Protein AF-A0A1F3ZTP8-F1 (afdb_monomer_lite)

Secondary structure (DSSP, 8-state):
-HHHHHHHHHTT--HHHHHHHHT--HHHHHHHHHT-TTS-HHHHHHHHHHTT-TTHHHHTT-GGG-HHHHHHHHHHHHHHHHHSPPHHHHHHHHT------

pLDDT: mean 88.39, std 13.88, range [43.78, 98.5]

Structure (mmCIF, N/CA/C/O backbone):
data_AF-A0A1F3ZTP8-F1
#
_entry.id   AF-A0A1F3ZTP8-F1
#
loop_
_atom_site.group_PDB
_atom_site.id
_atom_site.type_symbol
_atom_site.label_atom_id
_atom_site.label_alt_id
_atom_site.label_comp_id
_atom_site.label_asym_id
_atom_site.label_entity_id
_atom_site.label_seq_id
_atom_site.pdbx_PDB_ins_code
_atom_site.Cartn_x
_atom_site.Cartn_y
_atom_site.Cartn_z
_atom_site.occupancy
_atom_site.B_iso_or_equiv
_atom_site.auth_seq_id
_atom_site.auth_comp_id
_atom_site.auth_asym_id
_atom_site.auth_atom_id
_atom_site.pdbx_PDB_model_num
ATOM 1 N N . GLY A 1 1 ? 1.046 6.338 3.455 1.00 90.88 1 GLY A N 1
ATOM 2 C CA . GLY A 1 1 ? -0.089 6.286 4.393 1.00 90.88 1 GLY A CA 1
ATOM 3 C C . GLY A 1 1 ? -1.063 7.425 4.183 1.00 90.88 1 GLY A C 1
ATOM 4 O O . GLY A 1 1 ? -2.243 7.170 3.997 1.00 90.88 1 GLY A O 1
ATOM 5 N N . GLU A 1 2 ? -0.584 8.669 4.171 1.00 96.69 2 GLU A N 1
ATOM 6 C CA . GLU A 1 2 ? -1.431 9.871 4.223 1.00 96.69 2 GLU A CA 1
ATOM 7 C C . GLU A 1 2 ? -2.539 9.931 3.157 1.00 96.69 2 GLU A C 1
ATOM 9 O O . GLU A 1 2 ? -3.698 10.171 3.484 1.00 96.69 2 GLU A O 1
ATOM 14 N N . ASN A 1 3 ? -2.232 9.592 1.900 1.00 96.44 3 ASN A N 1
ATOM 15 C CA . ASN A 1 3 ? -3.236 9.524 0.829 1.00 96.44 3 ASN A CA 1
ATOM 16 C C . ASN A 1 3 ? -4.386 8.551 1.134 1.00 96.44 3 ASN A C 1
ATOM 18 O O . ASN A 1 3 ? -5.523 8.794 0.736 1.00 96.44 3 ASN A O 1
ATOM 22 N N . ILE A 1 4 ? -4.108 7.469 1.864 1.00 96.12 4 ILE A N 1
ATOM 23 C CA . ILE A 1 4 ? -5.116 6.501 2.306 1.00 96.12 4 ILE A CA 1
ATOM 24 C C . ILE A 1 4 ? -6.014 7.140 3.373 1.00 96.12 4 ILE A C 1
ATOM 26 O O . ILE A 1 4 ? -7.237 7.045 3.279 1.00 96.12 4 ILE A O 1
ATOM 30 N N . ALA A 1 5 ? -5.425 7.866 4.328 1.00 97.19 5 ALA A N 1
ATOM 31 C CA . ALA A 1 5 ? -6.168 8.589 5.360 1.00 97.19 5 ALA A CA 1
ATOM 32 C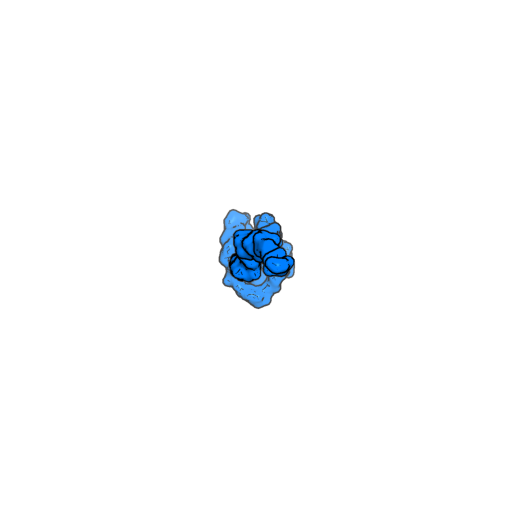 C . ALA A 1 5 ? -7.090 9.659 4.753 1.00 97.19 5 ALA A C 1
ATOM 34 O O . ALA A 1 5 ? -8.275 9.732 5.086 1.00 97.19 5 ALA A O 1
ATOM 35 N N . ILE A 1 6 ? -6.568 10.443 3.802 1.00 97.31 6 ILE A N 1
ATOM 36 C CA . ILE A 1 6 ? -7.335 11.438 3.040 1.00 97.31 6 ILE A CA 1
ATOM 37 C C . ILE A 1 6 ? -8.485 10.756 2.299 1.00 97.31 6 ILE A C 1
ATOM 39 O O . ILE A 1 6 ? -9.629 11.208 2.350 1.00 97.31 6 ILE A O 1
ATOM 43 N N . ALA A 1 7 ? -8.205 9.649 1.619 1.00 96.06 7 ALA A N 1
ATOM 44 C CA . ALA A 1 7 ? -9.200 8.921 0.855 1.00 96.06 7 ALA A CA 1
ATOM 45 C C . ALA A 1 7 ? -10.321 8.343 1.738 1.00 96.06 7 ALA A C 1
ATOM 47 O O . ALA A 1 7 ? -11.487 8.408 1.338 1.00 96.06 7 ALA A O 1
ATOM 48 N N . ARG A 1 8 ? -10.010 7.837 2.937 1.00 96.50 8 ARG A N 1
ATOM 49 C CA . ARG A 1 8 ? -11.024 7.429 3.920 1.00 96.50 8 ARG A CA 1
ATOM 50 C C . ARG A 1 8 ? -11.846 8.625 4.402 1.00 96.50 8 ARG A C 1
ATOM 52 O O . ARG A 1 8 ? -13.075 8.571 4.390 1.00 96.50 8 ARG A O 1
ATOM 59 N N . ALA A 1 9 ? -11.188 9.718 4.790 1.00 96.31 9 ALA A N 1
ATOM 60 C CA . ALA A 1 9 ? -11.859 10.917 5.291 1.00 96.31 9 ALA A CA 1
ATOM 61 C C . ALA A 1 9 ? -12.826 11.517 4.254 1.00 96.31 9 ALA A C 1
ATOM 63 O O . ALA A 1 9 ? -13.957 11.864 4.592 1.00 96.31 9 ALA A O 1
ATOM 64 N N . ARG A 1 10 ? -12.438 11.548 2.970 1.00 96.62 10 ARG A N 1
ATOM 65 C CA . ARG A 1 10 ? -13.302 11.997 1.862 1.00 96.62 10 ARG A CA 1
ATOM 66 C C . ARG A 1 10 ? -14.553 11.134 1.673 1.00 96.62 10 ARG A C 1
ATOM 68 O O . ARG A 1 10 ? -15.561 11.646 1.199 1.00 96.62 10 ARG A O 1
ATOM 75 N N . ARG A 1 11 ? -14.504 9.857 2.064 1.00 94.69 11 ARG A N 1
ATOM 76 C CA . ARG A 1 11 ? -15.653 8.933 2.054 1.00 94.69 11 ARG A CA 1
ATOM 77 C C . ARG A 1 11 ? -16.514 9.022 3.317 1.00 94.69 11 ARG A C 1
ATOM 79 O O . ARG A 1 11 ? -17.548 8.371 3.376 1.00 94.69 11 ARG A O 1
ATOM 86 N N . ARG A 1 12 ? -16.115 9.833 4.308 1.00 96.31 12 ARG A N 1
ATOM 87 C CA . ARG A 1 12 ? -16.765 9.949 5.629 1.00 96.31 12 ARG A CA 1
ATOM 88 C C . ARG A 1 12 ? -16.829 8.618 6.388 1.00 96.31 12 ARG A C 1
ATOM 90 O O . ARG A 1 12 ? -17.713 8.407 7.211 1.00 96.31 12 ARG A O 1
ATOM 97 N N . GLU A 1 13 ? -15.871 7.730 6.137 1.00 95.81 13 GLU A N 1
ATOM 98 C CA . GLU A 1 13 ? -15.806 6.419 6.782 1.00 95.81 13 GLU A CA 1
ATOM 99 C C . GLU A 1 13 ? -14.896 6.453 8.021 1.00 95.81 13 GLU A C 1
ATOM 101 O O . GLU A 1 13 ? -13.848 7.112 8.058 1.00 95.81 13 GLU A O 1
ATOM 106 N N . SER A 1 14 ? -15.299 5.734 9.069 1.00 97.69 14 SER A N 1
ATOM 107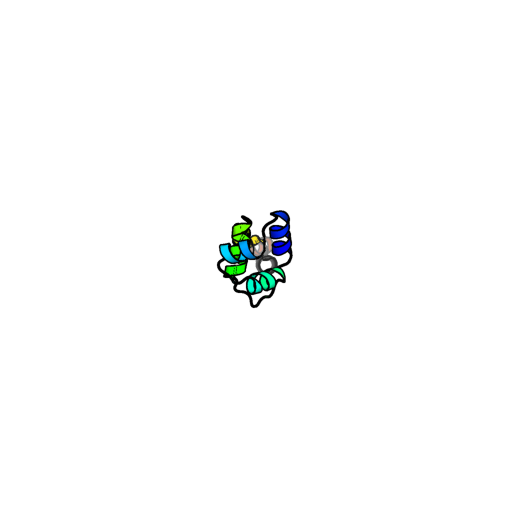 C CA . SER A 1 14 ? -14.524 5.652 10.307 1.00 97.69 14 SER A CA 1
ATOM 108 C C . SER A 1 14 ? -13.338 4.695 10.160 1.00 97.69 14 SER A C 1
ATOM 110 O O . SER A 1 14 ? -13.371 3.746 9.374 1.00 97.69 14 SER A O 1
ATOM 112 N N . GLN A 1 15 ? -12.292 4.906 10.965 1.00 98.00 15 GLN A N 1
ATOM 113 C CA . GLN A 1 15 ? -11.177 3.957 11.051 1.00 98.00 15 GLN A CA 1
ATOM 114 C C . GLN A 1 15 ? -11.654 2.566 11.483 1.00 98.00 15 GLN A C 1
ATOM 116 O O . GLN A 1 15 ? -11.161 1.565 10.981 1.00 98.00 15 GLN A O 1
ATOM 121 N N . ARG A 1 16 ? -12.655 2.490 12.367 1.00 98.25 16 ARG A N 1
ATOM 122 C CA . ARG A 1 16 ? -13.251 1.217 12.789 1.00 98.25 16 ARG A CA 1
ATOM 123 C C . ARG A 1 16 ? -13.839 0.447 11.603 1.00 98.25 16 ARG A C 1
ATOM 125 O O . ARG A 1 16 ? -13.489 -0.712 11.425 1.00 98.25 16 ARG A O 1
ATOM 132 N N . ALA A 1 17 ? -14.656 1.103 10.777 1.00 97.88 17 ALA A N 1
ATOM 133 C CA . ALA A 1 17 ? -15.292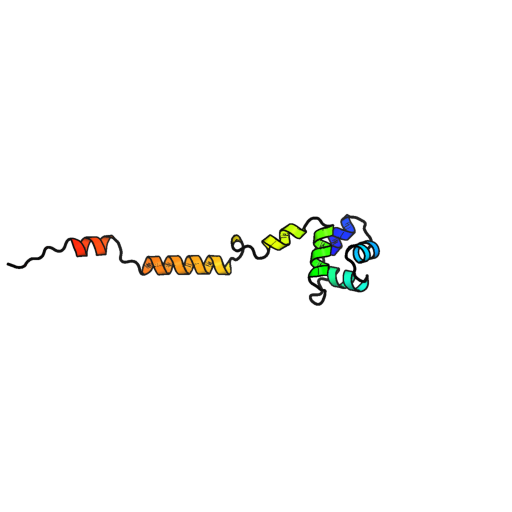 0.467 9.623 1.00 97.88 17 ALA A CA 1
ATOM 134 C C . ALA A 1 17 ? -14.268 -0.028 8.587 1.00 97.88 17 ALA A C 1
ATOM 136 O O . ALA A 1 17 ? -14.414 -1.106 8.017 1.00 97.88 17 ALA A O 1
ATOM 137 N N . TRP A 1 18 ? -13.206 0.744 8.346 1.00 98.00 18 TRP A N 1
ATOM 138 C CA . TRP A 1 18 ? -12.126 0.325 7.449 1.00 98.00 18 TRP A CA 1
ATOM 139 C C . TRP A 1 18 ? -11.296 -0.818 8.020 1.00 98.00 18 TRP A C 1
ATOM 141 O O . TRP A 1 18 ? -10.987 -1.760 7.298 1.00 98.00 18 TRP A O 1
ATOM 151 N N . ALA A 1 19 ? -10.954 -0.752 9.306 1.00 98.25 19 ALA A N 1
ATOM 152 C CA . ALA A 1 19 ? -10.180 -1.788 9.976 1.00 98.25 19 ALA A CA 1
ATOM 153 C C . ALA A 1 19 ? -10.913 -3.137 9.913 1.00 98.25 19 ALA A C 1
ATOM 155 O O . ALA A 1 19 ? -10.311 -4.141 9.546 1.00 98.25 19 ALA A O 1
ATOM 156 N N . GLU A 1 20 ? -12.227 -3.129 10.150 1.00 98.12 20 GLU A N 1
ATOM 157 C CA . GLU A 1 20 ? -13.092 -4.304 10.022 1.00 98.12 20 GLU A CA 1
ATOM 158 C C . GLU A 1 20 ? -13.116 -4.863 8.591 1.00 98.12 20 GLU A C 1
ATOM 160 O O . GLU A 1 20 ? -12.847 -6.044 8.393 1.00 98.12 20 GLU A O 1
ATOM 165 N N . ARG A 1 21 ? -13.340 -4.016 7.575 1.00 97.31 21 ARG A N 1
ATOM 166 C CA . ARG A 1 21 ? -13.390 -4.443 6.160 1.00 97.31 21 ARG A CA 1
ATOM 167 C C . ARG A 1 21 ? -12.057 -4.969 5.627 1.00 97.31 21 ARG A C 1
ATOM 169 O O . ARG A 1 21 ? -12.055 -5.829 4.754 1.00 97.31 21 ARG A O 1
ATOM 176 N N . ILE A 1 22 ? -10.939 -4.431 6.111 1.00 97.00 22 ILE A N 1
ATOM 177 C CA . ILE A 1 22 ? -9.587 -4.873 5.734 1.00 97.00 22 ILE A CA 1
ATOM 178 C C . ILE A 1 22 ? -9.171 -6.116 6.547 1.00 97.00 22 ILE A C 1
ATOM 180 O O . ILE A 1 22 ? -8.268 -6.838 6.134 1.00 97.00 22 ILE A O 1
ATOM 184 N N . GLY A 1 23 ? -9.821 -6.384 7.685 1.00 97.56 23 GLY A N 1
ATOM 185 C CA . GLY A 1 23 ? -9.480 -7.493 8.578 1.00 97.56 23 GLY A CA 1
ATOM 186 C C . GLY A 1 23 ? -8.269 -7.209 9.471 1.00 97.56 23 GLY A C 1
ATOM 187 O O . GLY A 1 23 ? -7.462 -8.099 9.730 1.00 97.56 23 GLY A O 1
ATOM 188 N N . VAL A 1 24 ? -8.103 -5.965 9.932 1.00 98.25 24 VAL A N 1
ATOM 189 C CA . VAL A 1 24 ? -6.995 -5.540 10.807 1.00 98.25 24 VAL A CA 1
ATOM 190 C C . VAL A 1 24 ? -7.500 -4.827 12.060 1.00 98.25 24 VAL A C 1
ATOM 192 O O . VAL A 1 24 ? -8.645 -4.396 12.145 1.00 98.25 24 VAL A O 1
ATOM 195 N N . SER A 1 25 ? -6.626 -4.657 13.053 1.00 98.38 25 SER A N 1
ATOM 196 C CA . SER A 1 25 ? -6.940 -3.843 14.232 1.00 98.38 25 SER A CA 1
ATOM 197 C C . SER A 1 25 ? -6.974 -2.339 13.898 1.00 98.38 25 SER A C 1
ATOM 199 O O . SER A 1 25 ? -6.270 -1.878 12.995 1.00 98.38 25 SER A O 1
ATOM 201 N N . ILE A 1 26 ? -7.732 -1.542 14.665 1.00 98.38 26 ILE A N 1
ATOM 202 C CA . ILE A 1 26 ? -7.744 -0.070 14.523 1.00 98.38 26 ILE A CA 1
ATOM 203 C C . ILE A 1 26 ? -6.329 0.526 14.684 1.00 98.38 26 ILE A C 1
ATOM 205 O O . ILE A 1 26 ? -5.941 1.330 13.834 1.00 98.38 26 ILE A O 1
ATOM 209 N N . PRO A 1 27 ? -5.511 0.126 15.685 1.00 98.38 27 PRO A N 1
ATOM 210 C CA . PRO A 1 27 ? -4.124 0.586 15.774 1.00 98.38 27 PRO A CA 1
ATOM 211 C C . PRO A 1 27 ? -3.288 0.260 14.530 1.00 98.38 27 PRO A C 1
ATOM 213 O O . PRO A 1 27 ? -2.473 1.081 14.108 1.00 98.38 27 PRO A O 1
ATOM 216 N N . THR A 1 28 ? -3.498 -0.904 13.905 1.00 98.25 28 THR A N 1
ATOM 217 C CA . THR A 1 28 ? -2.833 -1.260 12.641 1.00 98.25 28 THR A CA 1
ATOM 218 C C . THR A 1 28 ? -3.247 -0.319 11.512 1.00 98.25 28 THR A C 1
ATOM 220 O O . THR A 1 28 ? -2.376 0.166 10.791 1.00 98.25 28 THR A O 1
ATOM 223 N N . LEU A 1 29 ? -4.539 0.003 11.384 1.00 98.25 29 LEU A N 1
ATOM 224 C CA . LEU A 1 29 ? -5.004 0.970 10.386 1.00 98.25 29 LEU A CA 1
ATOM 225 C C . LEU A 1 29 ? -4.415 2.370 10.626 1.00 98.25 29 LEU A C 1
ATOM 227 O O . LEU A 1 29 ? -4.000 3.024 9.676 1.00 98.25 29 LEU A O 1
ATOM 231 N N . ILE A 1 30 ? -4.316 2.824 11.878 1.00 98.19 30 ILE A N 1
ATOM 232 C CA . ILE A 1 30 ? -3.694 4.118 12.207 1.00 98.19 30 ILE A CA 1
ATOM 233 C C . ILE A 1 30 ? -2.225 4.151 11.760 1.00 98.19 30 ILE A C 1
ATOM 235 O O . ILE A 1 30 ? -1.773 5.145 11.192 1.00 98.19 30 ILE A O 1
ATOM 239 N N . ARG A 1 31 ? -1.465 3.074 11.994 1.00 98.50 31 ARG A N 1
ATOM 240 C CA . ARG A 1 31 ? -0.066 2.967 11.538 1.00 98.50 31 ARG A CA 1
ATOM 241 C C . ARG A 1 31 ? 0.035 2.937 10.011 1.00 98.50 31 ARG A C 1
ATOM 243 O O . ARG A 1 31 ? 0.867 3.642 9.445 1.00 98.50 31 ARG A O 1
ATOM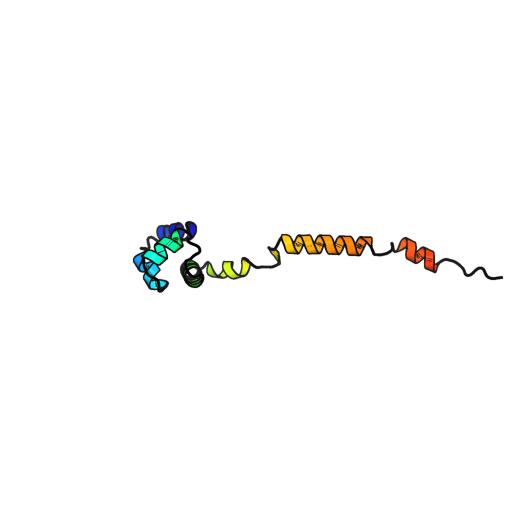 250 N N . LEU A 1 32 ? -0.867 2.218 9.344 1.00 98.31 32 LEU A N 1
ATOM 251 C CA . LEU A 1 32 ? -0.986 2.196 7.882 1.00 98.31 32 LEU A CA 1
ATOM 252 C C . LEU A 1 32 ? -1.239 3.599 7.312 1.00 98.31 32 LEU A C 1
ATOM 254 O O . LEU A 1 32 ? -0.577 4.028 6.365 1.00 98.31 32 LEU A O 1
ATOM 258 N N . GLU A 1 33 ? -2.159 4.350 7.917 1.00 98.00 33 GLU A N 1
ATOM 259 C CA . GLU A 1 33 ? -2.466 5.737 7.548 1.00 98.00 33 GLU A CA 1
ATOM 260 C C . GLU A 1 33 ? -1.280 6.680 7.771 1.00 98.00 33 GLU A C 1
ATOM 262 O O . GLU A 1 33 ? -1.092 7.618 7.001 1.00 98.00 33 GLU A O 1
ATOM 267 N N . LYS A 1 34 ? -0.411 6.388 8.741 1.00 97.94 34 LYS A N 1
ATOM 268 C CA . LYS A 1 34 ? 0.867 7.094 8.928 1.00 97.94 34 LYS A CA 1
ATOM 269 C C . LYS A 1 34 ? 1.962 6.650 7.953 1.00 97.94 34 LYS A C 1
ATOM 271 O O . LYS A 1 34 ? 2.971 7.329 7.832 1.00 97.94 34 LYS A O 1
ATOM 276 N N . GLY A 1 35 ? 1.757 5.560 7.213 1.00 97.06 35 GLY A N 1
ATOM 277 C CA . GLY A 1 35 ? 2.750 5.025 6.280 1.00 97.06 35 GLY A CA 1
ATOM 278 C C . GLY A 1 35 ? 3.829 4.177 6.947 1.00 97.06 35 GLY A C 1
ATOM 279 O O . GLY A 1 35 ? 4.919 4.069 6.402 1.00 97.06 35 GLY A O 1
ATOM 280 N N . ASP A 1 36 ? 3.538 3.596 8.112 1.00 98.06 36 ASP A N 1
ATOM 281 C CA . ASP A 1 36 ? 4.450 2.690 8.807 1.00 98.06 36 ASP A CA 1
ATOM 282 C C . ASP A 1 36 ? 4.815 1.490 7.901 1.00 98.06 36 ASP A C 1
ATOM 284 O O . ASP A 1 36 ? 3.913 0.740 7.497 1.00 98.06 36 ASP A O 1
ATOM 288 N N . PRO A 1 37 ? 6.107 1.292 7.570 1.00 96.75 37 PRO A N 1
ATOM 289 C CA . PRO A 1 37 ? 6.554 0.208 6.697 1.00 96.75 37 PRO A CA 1
ATOM 290 C C . PRO A 1 37 ? 6.483 -1.174 7.362 1.00 96.75 37 PRO A C 1
ATOM 292 O O . PRO A 1 37 ? 6.585 -2.182 6.672 1.00 96.75 37 PRO A O 1
ATOM 295 N N . THR A 1 38 ? 6.297 -1.253 8.685 1.00 97.50 38 THR A N 1
ATOM 296 C CA . THR A 1 38 ? 6.148 -2.531 9.405 1.00 97.50 38 THR A CA 1
ATOM 297 C C . THR A 1 38 ? 4.751 -3.139 9.262 1.00 97.50 38 THR A C 1
ATOM 299 O O . THR A 1 38 ? 4.529 -4.294 9.628 1.00 97.50 38 THR A O 1
ATOM 302 N N . VAL A 1 39 ? 3.777 -2.373 8.760 1.00 98.19 39 VAL A N 1
ATOM 303 C CA . VAL A 1 39 ? 2.435 -2.888 8.474 1.00 98.19 39 VAL A CA 1
ATOM 304 C C . VAL A 1 39 ? 2.486 -3.781 7.236 1.00 98.19 39 VAL A C 1
ATOM 306 O O . VAL A 1 39 ? 3.124 -3.445 6.242 1.00 98.19 39 VAL A O 1
ATOM 309 N N . SER A 1 40 ? 1.791 -4.920 7.286 1.00 97.50 40 SER A N 1
ATOM 310 C CA . SER A 1 40 ? 1.809 -5.896 6.197 1.00 97.50 40 SER A CA 1
ATOM 311 C C . SER A 1 40 ? 1.359 -5.291 4.863 1.00 97.50 40 SER A C 1
ATOM 313 O O . SER A 1 40 ? 0.404 -4.511 4.793 1.00 97.50 40 SER A O 1
ATOM 315 N N . MET A 1 41 ? 2.001 -5.717 3.771 1.00 95.81 41 MET A N 1
ATOM 316 C CA . MET A 1 41 ? 1.642 -5.257 2.426 1.00 95.81 41 MET A CA 1
ATOM 317 C C . MET A 1 41 ? 0.196 -5.625 2.055 1.00 95.81 41 MET A C 1
ATOM 319 O O . MET A 1 41 ? -0.482 -4.867 1.365 1.00 95.81 41 MET A O 1
ATOM 323 N N . GLY A 1 42 ? -0.315 -6.744 2.583 1.00 96.25 42 GLY A N 1
ATOM 324 C CA . GLY A 1 42 ? -1.715 -7.144 2.425 1.00 96.25 42 GLY A CA 1
ATOM 325 C C . GLY A 1 42 ? -2.704 -6.118 2.986 1.00 96.25 42 GLY A C 1
ATOM 326 O O . GLY A 1 42 ? -3.729 -5.861 2.362 1.00 96.25 42 GLY A O 1
ATOM 327 N N . ALA A 1 43 ? -2.383 -5.456 4.103 1.00 97.31 43 ALA A N 1
ATOM 328 C CA . ALA A 1 43 ? -3.235 -4.401 4.651 1.00 97.31 43 ALA A CA 1
ATOM 329 C C . ALA A 1 43 ? -3.246 -3.152 3.750 1.00 97.31 43 ALA A C 1
ATOM 331 O O . ALA A 1 43 ? -4.309 -2.577 3.504 1.00 97.31 43 ALA A O 1
ATOM 332 N N . TYR A 1 44 ? -2.088 -2.763 3.199 1.00 96.81 44 TYR A N 1
ATOM 333 C CA . TYR A 1 44 ? -2.004 -1.688 2.202 1.00 96.81 44 TYR A CA 1
ATOM 334 C C . TYR A 1 44 ? -2.797 -2.024 0.934 1.00 96.81 44 TYR A C 1
ATOM 336 O O . TYR A 1 44 ? -3.555 -1.185 0.444 1.00 96.81 44 TYR A O 1
ATOM 344 N N . ALA A 1 45 ? -2.678 -3.255 0.434 1.00 96.38 45 ALA A N 1
ATOM 345 C CA . ALA A 1 45 ? -3.446 -3.731 -0.711 1.00 96.38 45 ALA A CA 1
ATOM 346 C C . ALA A 1 45 ? -4.958 -3.728 -0.427 1.00 96.38 45 ALA A C 1
ATOM 348 O O . ALA A 1 45 ? -5.731 -3.258 -1.260 1.00 96.38 45 ALA A O 1
ATOM 349 N N . GLY A 1 46 ? -5.383 -4.159 0.766 1.00 96.75 46 GLY A N 1
ATOM 350 C CA . GLY A 1 46 ? -6.782 -4.106 1.198 1.00 96.75 46 GLY A CA 1
ATOM 351 C C . GLY A 1 46 ? -7.333 -2.680 1.221 1.00 96.75 46 GLY A C 1
ATOM 352 O O . GLY A 1 46 ? -8.408 -2.420 0.681 1.00 96.75 46 GLY A O 1
ATOM 353 N N . ALA A 1 47 ? -6.567 -1.720 1.744 1.00 96.44 47 ALA A N 1
ATOM 354 C CA . ALA A 1 47 ? -6.943 -0.309 1.689 1.00 96.44 47 ALA A CA 1
ATOM 355 C C . ALA A 1 47 ? -7.065 0.205 0.240 1.00 96.44 47 ALA A C 1
ATOM 357 O O . ALA A 1 47 ? -8.034 0.886 -0.097 1.00 96.44 47 ALA A O 1
ATOM 358 N N . LEU A 1 48 ? -6.120 -0.144 -0.645 1.00 95.81 48 LEU A N 1
ATOM 359 C CA . LEU A 1 48 ? -6.181 0.200 -2.075 1.00 95.81 48 LEU A CA 1
ATOM 360 C C . LEU A 1 48 ? -7.392 -0.424 -2.779 1.00 95.81 48 LEU A C 1
ATOM 362 O O . LEU A 1 48 ? -8.000 0.220 -3.640 1.00 95.81 48 LEU A O 1
ATOM 366 N N . TRP A 1 49 ? -7.770 -1.643 -2.399 1.00 95.62 49 TRP A N 1
ATOM 367 C CA . TRP A 1 49 ? -8.951 -2.329 -2.911 1.00 95.62 49 TRP A CA 1
ATOM 368 C C . TRP A 1 49 ? -10.244 -1.595 -2.536 1.00 95.62 49 TRP A C 1
ATOM 370 O O . TRP A 1 49 ? -11.043 -1.300 -3.425 1.00 95.62 49 TRP A O 1
ATOM 380 N N . LEU A 1 50 ? -10.398 -1.162 -1.275 1.00 95.00 50 LEU A N 1
ATOM 381 C CA . LEU A 1 50 ? -11.546 -0.341 -0.844 1.00 95.00 50 LEU A CA 1
ATOM 382 C C . LEU A 1 50 ? -11.670 0.978 -1.623 1.00 95.00 50 LEU A C 1
ATOM 384 O O . LEU A 1 50 ? -12.757 1.544 -1.740 1.00 95.00 50 LEU A O 1
ATOM 388 N N . MET A 1 51 ? -10.563 1.471 -2.179 1.00 94.00 51 MET A N 1
ATOM 389 C CA . MET A 1 51 ? -10.530 2.689 -2.983 1.00 94.00 51 MET A CA 1
ATOM 390 C C . MET A 1 51 ? -10.687 2.450 -4.489 1.00 94.00 51 MET A C 1
ATOM 392 O O . MET A 1 51 ? -10.647 3.425 -5.237 1.00 94.00 51 MET A O 1
ATOM 396 N N . SER A 1 52 ? -10.844 1.198 -4.942 1.00 93.19 52 SER A N 1
ATOM 397 C CA . SER A 1 52 ? -10.787 0.815 -6.365 1.00 93.19 52 SER A CA 1
ATOM 398 C C . SER A 1 52 ? -9.487 1.258 -7.058 1.00 93.19 52 SER A C 1
ATOM 400 O O . SER A 1 52 ? -9.472 1.592 -8.238 1.00 93.19 52 SER A O 1
ATOM 402 N N . ARG A 1 53 ? -8.373 1.288 -6.313 1.00 92.81 53 ARG A N 1
ATOM 403 C CA . ARG A 1 53 ? -7.040 1.692 -6.801 1.00 92.81 53 ARG A CA 1
ATOM 404 C C . ARG A 1 53 ? -6.028 0.552 -6.830 1.00 92.81 53 ARG A C 1
ATOM 406 O O . ARG A 1 53 ? -4.869 0.795 -7.139 1.00 92.81 53 ARG A O 1
ATOM 413 N N . ILE A 1 54 ? -6.456 -0.678 -6.545 1.00 92.56 54 ILE A N 1
ATOM 414 C CA . ILE A 1 54 ? -5.568 -1.847 -6.511 1.00 92.56 54 ILE A CA 1
ATOM 415 C C . ILE A 1 54 ? -4.878 -2.126 -7.853 1.00 92.56 54 ILE A C 1
ATOM 417 O O . ILE A 1 54 ? -3.752 -2.603 -7.852 1.00 92.56 54 ILE A O 1
ATOM 421 N N . GLN A 1 55 ? -5.502 -1.761 -8.980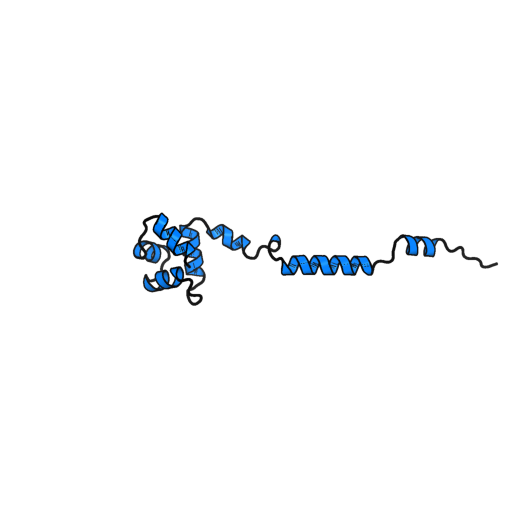 1.00 89.31 55 GLN A N 1
ATOM 422 C CA . GLN A 1 55 ? -4.914 -1.945 -10.314 1.00 89.31 55 GLN A CA 1
ATOM 423 C C . GLN A 1 55 ? -3.588 -1.197 -10.478 1.00 89.31 55 GLN A C 1
ATOM 425 O O . GLN A 1 55 ? -2.668 -1.719 -11.092 1.00 89.31 55 GLN A O 1
ATOM 430 N N . GLY A 1 56 ? -3.440 -0.041 -9.822 1.00 88.38 56 GLY A N 1
ATOM 431 C CA . GLY A 1 56 ? -2.193 0.717 -9.867 1.00 88.38 56 GLY A CA 1
ATOM 432 C C . GLY A 1 56 ? -1.003 -0.010 -9.240 1.00 88.38 56 GLY A C 1
ATOM 433 O O . GLY A 1 56 ? 0.120 0.405 -9.470 1.00 88.38 56 GLY A O 1
ATOM 434 N N . LEU A 1 57 ? -1.214 -1.080 -8.459 1.00 89.12 57 LEU A N 1
ATOM 435 C CA . LEU A 1 57 ? -0.122 -1.885 -7.906 1.00 89.12 57 LEU A CA 1
ATOM 436 C C . LEU A 1 57 ? 0.625 -2.664 -8.998 1.00 89.12 57 LEU A C 1
ATOM 438 O O . LEU A 1 57 ? 1.837 -2.824 -8.887 1.00 89.12 57 LEU A O 1
ATOM 442 N N . ALA A 1 58 ? -0.081 -3.116 -10.041 1.00 87.25 58 ALA A N 1
ATOM 443 C CA . ALA A 1 58 ? 0.538 -3.786 -11.184 1.00 87.25 58 ALA A CA 1
ATOM 444 C C . ALA A 1 58 ? 1.487 -2.840 -11.938 1.00 87.25 58 ALA A C 1
ATOM 446 O O . ALA A 1 58 ? 2.536 -3.268 -12.413 1.00 87.25 58 ALA A O 1
ATOM 447 N N . ASP A 1 59 ? 1.155 -1.548 -11.958 1.00 89.94 59 ASP A N 1
ATOM 448 C CA . ASP A 1 59 ? 1.910 -0.532 -12.688 1.00 89.94 59 ASP A CA 1
ATOM 449 C C . ASP A 1 59 ? 3.205 -0.107 -11.970 1.00 89.94 59 ASP A C 1
ATOM 451 O O . ASP A 1 59 ? 4.113 0.414 -12.606 1.00 89.94 59 ASP A O 1
ATOM 455 N N . ILE A 1 60 ? 3.333 -0.330 -10.652 1.00 89.50 60 ILE A N 1
ATOM 456 C CA . ILE A 1 60 ? 4.490 0.153 -9.861 1.00 89.50 60 ILE A CA 1
ATOM 457 C C . ILE A 1 60 ? 5.811 -0.476 -10.318 1.00 89.50 60 ILE A C 1
ATOM 459 O O . ILE A 1 60 ? 6.860 0.156 -10.216 1.00 89.50 60 ILE A O 1
ATOM 463 N N . ALA A 1 61 ? 5.762 -1.720 -10.793 1.00 86.94 61 ALA A N 1
ATOM 464 C CA . ALA A 1 61 ? 6.924 -2.452 -11.291 1.00 86.94 61 ALA A CA 1
ATOM 465 C C . ALA A 1 61 ? 6.865 -2.663 -12.813 1.00 86.94 61 ALA A C 1
ATOM 467 O O . ALA A 1 61 ? 7.535 -3.554 -13.337 1.00 86.94 61 ALA A O 1
ATOM 468 N N . ALA A 1 62 ? 6.043 -1.878 -13.516 1.00 91.31 62 ALA A N 1
ATOM 469 C CA . ALA A 1 62 ? 5.933 -1.948 -14.963 1.00 91.31 62 ALA A CA 1
ATOM 470 C C . ALA A 1 62 ? 7.284 -1.565 -15.603 1.00 91.31 62 ALA A C 1
ATOM 472 O O . ALA A 1 62 ? 7.792 -0.473 -15.310 1.00 91.31 62 ALA A O 1
ATOM 473 N N . PRO A 1 63 ? 7.877 -2.416 -16.468 1.00 90.19 63 PRO A N 1
ATOM 474 C CA . PRO A 1 63 ? 9.172 -2.148 -17.101 1.00 90.19 63 PRO A CA 1
ATOM 475 C C . PRO A 1 63 ? 9.224 -0.812 -17.847 1.00 90.19 63 PRO A C 1
ATOM 477 O O . PRO A 1 63 ? 10.264 -0.164 -17.908 1.00 90.19 63 PRO A O 1
ATOM 480 N N . GLU A 1 64 ? 8.087 -0.369 -18.378 1.00 90.31 64 GLU A N 1
ATOM 481 C CA . GLU A 1 64 ? 7.929 0.891 -19.104 1.00 90.31 64 GLU A CA 1
ATOM 482 C C . GLU A 1 64 ? 8.155 2.118 -18.210 1.00 90.31 64 GLU A C 1
ATOM 484 O O . GLU A 1 64 ? 8.410 3.213 -18.710 1.00 90.31 64 GLU A O 1
ATOM 489 N N . THR A 1 65 ? 8.067 1.942 -16.891 1.00 90.38 65 THR A N 1
ATOM 490 C CA . THR A 1 65 ? 8.305 2.988 -15.889 1.00 90.38 65 THR A CA 1
ATOM 491 C C . THR A 1 65 ? 9.627 2.812 -15.138 1.00 90.38 65 THR A C 1
ATOM 493 O O . THR A 1 65 ? 10.011 3.689 -14.361 1.00 90.38 65 THR A O 1
ATOM 496 N N . ASP A 1 66 ? 10.372 1.734 -15.408 1.00 92.81 66 ASP A N 1
ATOM 497 C CA . ASP A 1 66 ? 11.710 1.511 -14.859 1.00 92.81 66 ASP A CA 1
ATOM 498 C C . ASP A 1 66 ? 12.755 2.305 -15.658 1.00 92.81 66 ASP A C 1
ATOM 500 O O . ASP A 1 66 ? 13.426 1.805 -16.565 1.00 92.81 66 ASP A O 1
ATOM 504 N N . LEU A 1 67 ? 12.901 3.585 -15.307 1.00 92.38 67 LEU A N 1
ATOM 505 C CA . LEU A 1 67 ? 13.851 4.491 -15.953 1.00 92.38 67 LEU A CA 1
ATOM 506 C C . LEU A 1 67 ? 15.288 3.945 -15.939 1.00 92.38 67 LEU A C 1
ATOM 508 O O . LEU A 1 67 ? 16.016 4.098 -16.919 1.00 92.38 67 LEU A O 1
ATOM 512 N N . GLY A 1 68 ? 15.697 3.286 -14.852 1.00 93.38 68 GLY A N 1
ATOM 513 C CA . GLY A 1 68 ? 17.049 2.747 -14.722 1.00 93.38 68 GLY A CA 1
ATOM 514 C C . GLY A 1 68 ? 17.327 1.643 -15.740 1.00 93.38 68 GLY A C 1
ATOM 515 O O . GLY A 1 68 ? 18.384 1.645 -16.387 1.00 93.38 68 GLY A O 1
ATOM 516 N N . ALA A 1 69 ? 16.368 0.732 -15.919 1.00 92.75 69 ALA A N 1
ATOM 517 C CA . ALA A 1 69 ? 16.429 -0.301 -16.947 1.00 92.75 69 ALA A CA 1
ATOM 518 C C . ALA A 1 69 ? 16.415 0.305 -18.359 1.00 92.75 69 ALA A C 1
ATOM 520 O O . ALA A 1 69 ? 17.289 -0.011 -19.172 1.00 92.75 69 ALA A O 1
ATOM 521 N N . LEU A 1 70 ? 15.503 1.245 -18.624 1.00 95.19 70 LEU A N 1
ATOM 522 C CA . LEU A 1 70 ? 15.389 1.913 -19.925 1.00 95.19 70 LEU A CA 1
ATOM 523 C C . LEU A 1 70 ? 16.688 2.629 -20.324 1.00 95.19 70 LEU A C 1
ATOM 525 O O . LEU A 1 70 ? 17.172 2.489 -21.450 1.00 95.19 70 LEU A O 1
ATOM 529 N N . GLU A 1 71 ? 17.316 3.353 -19.399 1.00 96.44 71 GLU A N 1
ATOM 530 C CA . GLU A 1 71 ? 18.607 3.991 -19.652 1.00 96.44 71 GLU A CA 1
ATOM 531 C C . GLU A 1 71 ? 19.724 2.975 -19.936 1.00 96.44 71 GLU A C 1
ATOM 533 O O . GLU A 1 71 ? 20.603 3.216 -20.774 1.00 96.44 71 GLU A O 1
ATOM 538 N N . ALA A 1 72 ? 19.728 1.837 -19.234 1.00 95.00 72 ALA A N 1
ATOM 539 C CA . ALA A 1 72 ? 20.705 0.779 -19.463 1.00 95.00 72 ALA A CA 1
ATOM 540 C C . ALA A 1 72 ? 20.568 0.183 -20.872 1.00 95.00 72 ALA A C 1
ATOM 542 O O . ALA A 1 72 ? 21.586 -0.048 -21.539 1.00 95.00 72 ALA A O 1
ATOM 543 N N . ASP A 1 73 ? 19.338 0.018 -21.352 1.00 93.88 73 ASP A N 1
ATOM 544 C CA . ASP A 1 73 ? 19.048 -0.455 -22.703 1.00 93.88 73 ASP A CA 1
ATOM 545 C C . ASP A 1 73 ? 19.506 0.536 -23.775 1.00 93.88 73 ASP A C 1
ATOM 547 O O . ASP A 1 73 ? 20.173 0.134 -24.737 1.00 93.88 73 ASP A O 1
ATOM 551 N N . VAL A 1 74 ? 19.278 1.840 -23.576 1.00 94.94 74 VAL A N 1
ATOM 552 C CA . VAL A 1 74 ? 19.807 2.884 -24.471 1.00 94.94 74 VAL A CA 1
ATOM 553 C C . VAL A 1 74 ? 21.337 2.833 -24.516 1.00 94.94 74 VAL A C 1
ATOM 555 O O . VAL A 1 74 ? 21.927 2.776 -25.601 1.00 94.94 74 VAL A O 1
ATOM 558 N N . ARG A 1 75 ? 22.011 2.778 -23.356 1.00 94.62 75 ARG A N 1
ATOM 559 C CA . ARG A 1 75 ? 23.482 2.673 -23.289 1.00 94.62 75 ARG A CA 1
ATOM 560 C C . ARG A 1 75 ? 23.994 1.434 -24.026 1.00 94.62 75 ARG A C 1
ATOM 562 O O . ARG A 1 75 ? 24.994 1.509 -24.749 1.00 94.62 75 ARG A O 1
ATOM 569 N N . ARG A 1 76 ? 23.317 0.292 -23.875 1.00 93.19 76 ARG A N 1
ATOM 570 C CA . ARG A 1 76 ? 23.656 -0.958 -24.570 1.00 93.19 76 ARG A CA 1
ATOM 571 C C . ARG A 1 76 ? 23.469 -0.825 -26.083 1.00 93.19 76 ARG A C 1
ATOM 573 O O . ARG A 1 76 ? 24.343 -1.266 -26.832 1.00 93.19 76 ARG A O 1
ATOM 580 N N . ALA A 1 77 ? 22.384 -0.203 -26.539 1.00 92.00 77 ALA A N 1
ATOM 581 C CA . ALA A 1 77 ? 22.113 0.023 -27.957 1.00 92.00 77 ALA A CA 1
ATOM 582 C C . ALA A 1 77 ? 23.174 0.928 -28.608 1.00 92.00 77 ALA A C 1
ATOM 584 O O . ALA A 1 77 ? 23.711 0.585 -29.664 1.00 92.00 77 ALA A O 1
ATOM 585 N N . VAL A 1 78 ? 23.559 2.024 -27.943 1.00 92.38 78 VAL A N 1
ATOM 586 C CA . VAL A 1 78 ? 24.621 2.933 -28.411 1.00 92.38 78 VAL A CA 1
ATOM 587 C C . VAL A 1 78 ? 25.964 2.210 -28.520 1.00 92.38 78 VAL A C 1
ATOM 589 O O . VAL A 1 78 ? 26.627 2.303 -29.552 1.00 92.38 78 VAL A O 1
ATOM 592 N N . ARG A 1 79 ? 26.349 1.421 -27.505 1.00 89.56 79 ARG A N 1
ATOM 593 C CA . ARG A 1 79 ? 27.592 0.625 -27.542 1.00 89.56 79 ARG A CA 1
ATOM 594 C C . ARG A 1 79 ? 27.592 -0.433 -28.644 1.00 89.56 79 ARG A C 1
ATOM 596 O O . ARG A 1 79 ? 28.629 -0.694 -29.245 1.00 89.56 79 ARG A O 1
ATOM 603 N N . ARG A 1 80 ? 26.450 -1.070 -28.919 1.00 86.31 80 ARG A N 1
ATOM 604 C CA . ARG A 1 80 ? 26.328 -2.009 -30.047 1.00 86.31 80 ARG A CA 1
ATOM 605 C C . ARG A 1 80 ? 26.505 -1.293 -31.381 1.00 86.31 80 ARG A C 1
ATOM 607 O O . ARG A 1 80 ? 27.198 -1.810 -32.249 1.00 86.31 80 ARG A O 1
ATOM 614 N N . ARG A 1 81 ? 25.919 -0.101 -31.527 1.00 81.12 81 ARG A N 1
ATOM 615 C CA . ARG A 1 81 ? 26.060 0.719 -32.733 1.00 81.12 81 ARG A CA 1
ATOM 616 C C . ARG A 1 81 ? 27.506 1.147 -32.967 1.00 81.12 81 ARG A C 1
ATOM 618 O O . ARG A 1 81 ? 27.978 1.016 -34.086 1.00 81.12 81 ARG A O 1
ATOM 625 N N . SER A 1 82 ? 28.212 1.602 -31.932 1.00 80.56 82 SER A N 1
ATOM 626 C CA . SER A 1 82 ? 29.606 2.049 -32.064 1.00 80.56 82 SER A CA 1
ATOM 627 C C . SER A 1 82 ? 30.591 0.918 -32.371 1.00 80.56 82 SER A C 1
ATOM 629 O O . SER A 1 82 ? 31.635 1.165 -32.963 1.00 80.56 82 SER A O 1
ATOM 631 N N . ARG A 1 83 ? 30.266 -0.326 -31.995 1.00 78.12 83 ARG A N 1
ATOM 632 C CA . ARG A 1 83 ? 31.072 -1.517 -32.313 1.00 78.12 83 ARG A CA 1
ATOM 633 C C . ARG A 1 83 ? 30.792 -2.101 -33.697 1.00 78.12 83 ARG A C 1
ATOM 635 O O . ARG A 1 83 ? 31.528 -2.986 -34.122 1.00 78.12 83 ARG A O 1
ATOM 642 N N . ARG A 1 84 ? 29.727 -1.667 -34.374 1.00 72.00 84 ARG A N 1
ATOM 643 C CA . ARG A 1 84 ? 29.396 -2.149 -35.715 1.00 72.00 84 ARG A CA 1
ATOM 644 C C . ARG A 1 84 ? 30.294 -1.403 -36.714 1.00 72.00 84 ARG A C 1
ATOM 646 O O . ARG A 1 84 ? 30.286 -0.170 -36.684 1.00 72.00 84 ARG A O 1
ATOM 653 N N . PRO A 1 85 ? 31.085 -2.096 -37.556 1.00 60.41 85 PRO A N 1
ATOM 654 C CA . PRO A 1 85 ? 31.839 -1.421 -38.602 1.00 60.41 85 PRO A CA 1
ATOM 655 C C . PRO A 1 85 ? 30.871 -0.610 -39.464 1.00 60.41 85 PRO A C 1
ATOM 657 O O . PRO A 1 85 ? 29.728 -1.013 -39.695 1.00 60.41 85 PRO A O 1
ATOM 660 N N . SER A 1 86 ? 31.292 0.589 -39.871 1.00 64.12 86 SER A N 1
ATOM 661 C CA . SER A 1 86 ? 30.451 1.397 -40.749 1.00 64.12 86 SER A CA 1
ATOM 662 C C . SER A 1 86 ? 30.225 0.623 -42.054 1.00 64.12 86 SER A C 1
ATOM 664 O O . SER A 1 86 ? 31.203 0.114 -42.605 1.00 64.12 86 SER A O 1
ATOM 666 N N . PRO A 1 87 ? 28.991 0.577 -42.593 1.00 63.66 87 PRO A N 1
ATOM 667 C CA . PRO A 1 87 ? 28.709 -0.123 -43.848 1.00 63.66 87 PRO A CA 1
ATOM 668 C C . PRO A 1 87 ? 29.585 0.383 -45.004 1.00 63.66 87 PRO A C 1
ATOM 670 O O . PRO A 1 87 ? 29.899 -0.353 -45.930 1.00 63.66 87 PRO A O 1
ATOM 673 N N . SER A 1 88 ? 30.047 1.634 -44.919 1.00 63.06 88 SER A N 1
ATOM 674 C CA . SER A 1 88 ? 30.992 2.253 -45.849 1.00 63.06 88 SER A CA 1
ATOM 675 C C . SER A 1 88 ? 32.435 1.740 -45.740 1.00 63.06 88 SER A C 1
ATOM 677 O O . SER A 1 88 ? 33.179 1.858 -46.707 1.00 63.06 88 SER A O 1
ATOM 679 N N . VAL A 1 89 ? 32.852 1.187 -44.598 1.00 62.22 89 VAL A N 1
ATOM 680 C CA . VAL A 1 89 ? 34.165 0.536 -44.415 1.00 62.22 89 VAL A CA 1
ATOM 681 C C . VAL A 1 89 ? 34.104 -0.916 -44.886 1.00 62.22 89 VAL A C 1
ATOM 683 O O . VAL A 1 89 ? 35.053 -1.402 -45.493 1.00 62.22 89 VAL A O 1
ATOM 686 N N . GLU A 1 90 ? 32.973 -1.583 -44.661 1.00 59.84 90 GLU A N 1
ATOM 687 C CA . GLU A 1 90 ? 32.721 -2.960 -45.100 1.00 59.84 90 GLU A CA 1
ATOM 688 C C . GLU A 1 90 ? 32.597 -3.038 -46.632 1.00 59.84 90 GLU A C 1
ATOM 690 O O . GLU A 1 90 ? 33.334 -3.783 -47.269 1.00 59.84 90 GLU A O 1
ATOM 695 N N . ALA A 1 91 ? 31.827 -2.133 -47.250 1.00 62.38 91 ALA A N 1
ATOM 696 C CA . ALA A 1 91 ? 31.711 -2.041 -48.709 1.00 62.38 91 ALA A CA 1
ATOM 697 C C . ALA A 1 91 ? 33.036 -1.700 -49.424 1.00 62.38 91 ALA A C 1
ATOM 699 O O . ALA A 1 91 ? 33.245 -2.108 -50.563 1.00 62.38 91 ALA A O 1
ATOM 700 N N . ARG A 1 92 ? 33.953 -0.971 -48.766 1.00 61.09 92 ARG A N 1
ATOM 701 C CA . ARG A 1 92 ? 35.305 -0.702 -49.299 1.00 61.09 92 ARG A CA 1
ATOM 702 C C . ARG A 1 92 ? 36.241 -1.903 -49.177 1.00 61.09 92 ARG A C 1
ATOM 704 O O . ARG A 1 92 ? 37.176 -2.009 -49.961 1.00 61.09 92 ARG A O 1
ATOM 711 N N . ARG A 1 93 ? 36.009 -2.784 -48.200 1.00 60.56 93 ARG A N 1
ATOM 712 C CA . ARG A 1 93 ? 36.771 -4.026 -48.018 1.00 60.56 93 ARG A CA 1
ATOM 713 C C . ARG A 1 93 ? 36.424 -5.058 -49.088 1.00 60.56 93 ARG A C 1
ATOM 715 O O . ARG A 1 93 ? 37.331 -5.700 -49.602 1.00 60.56 93 ARG A O 1
ATOM 722 N N . ASP A 1 94 ? 35.153 -5.138 -49.467 1.00 64.56 94 ASP A N 1
ATOM 723 C CA . ASP A 1 94 ? 34.673 -6.073 -50.492 1.00 64.56 94 ASP A CA 1
ATOM 724 C C . ASP A 1 94 ? 34.973 -5.605 -51.932 1.00 64.56 94 ASP A C 1
ATOM 726 O O . ASP A 1 94 ? 34.948 -6.404 -52.864 1.00 64.56 94 ASP A O 1
ATOM 730 N N . GLN A 1 95 ? 35.280 -4.315 -52.128 1.00 64.06 95 GLN A N 1
ATOM 731 C CA . GLN A 1 95 ? 35.629 -3.727 -53.431 1.00 64.06 95 GLN A CA 1
ATOM 732 C C . GLN A 1 95 ? 37.134 -3.690 -53.736 1.00 64.06 95 GLN A C 1
ATOM 734 O O . GLN A 1 95 ? 37.510 -3.206 -54.803 1.00 64.06 95 GLN A O 1
ATOM 739 N N . ALA A 1 96 ? 38.006 -4.178 -52.846 1.00 57.50 96 ALA A N 1
ATOM 740 C CA . ALA A 1 96 ? 39.432 -4.279 -53.150 1.00 57.50 96 ALA A CA 1
ATOM 741 C C . ALA A 1 96 ? 39.647 -5.345 -54.248 1.00 57.50 96 ALA A C 1
ATOM 743 O O . ALA A 1 96 ? 39.375 -6.523 -54.005 1.00 57.50 96 ALA A O 1
ATOM 744 N N . PRO A 1 97 ? 40.108 -4.976 -55.460 1.00 55.75 97 PRO A N 1
ATOM 745 C CA . PRO A 1 97 ? 40.356 -5.953 -56.502 1.00 55.75 97 PRO A CA 1
ATOM 746 C C . PRO A 1 97 ? 41.605 -6.759 -56.145 1.00 55.75 97 PRO A C 1
ATOM 748 O O . PRO A 1 97 ? 42.630 -6.197 -55.762 1.00 55.75 97 PRO A O 1
ATOM 751 N N . ASN A 1 98 ? 41.505 -8.080 -56.292 1.00 63.38 98 ASN A N 1
ATOM 752 C CA . ASN A 1 98 ? 42.627 -9.008 -56.247 1.00 63.38 98 ASN A CA 1
ATOM 753 C C . ASN A 1 98 ? 43.595 -8.670 -57.395 1.00 63.38 98 ASN A C 1
ATOM 755 O O . ASN A 1 98 ? 43.421 -9.142 -58.518 1.00 63.38 98 ASN A O 1
ATOM 759 N N . SER A 1 99 ? 44.556 -7.782 -57.145 1.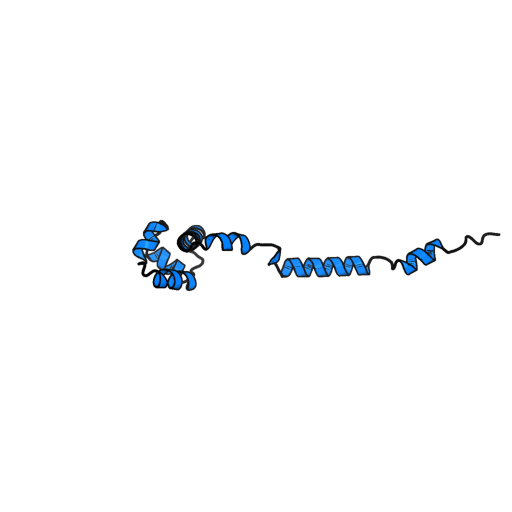00 54.47 99 SER A N 1
ATOM 760 C CA . SER A 1 99 ? 45.613 -7.439 -58.091 1.00 54.47 99 SER A CA 1
ATOM 761 C C . SER A 1 99 ? 46.795 -8.387 -57.893 1.00 54.47 99 SER A C 1
ATOM 763 O O . SER A 1 99 ? 47.825 -7.990 -57.356 1.00 54.47 99 SER A O 1
ATOM 765 N N . ASP A 1 100 ? 46.613 -9.638 -58.310 1.00 52.00 100 ASP A N 1
ATOM 766 C CA . ASP A 1 100 ? 47.702 -10.578 -58.575 1.00 52.00 100 ASP A CA 1
ATOM 767 C C . ASP A 1 100 ? 47.727 -10.840 -60.086 1.00 52.00 100 ASP A C 1
ATOM 769 O O . ASP A 1 100 ? 46.886 -11.575 -60.616 1.00 52.00 100 ASP A O 1
ATOM 773 N N . LYS A 1 101 ? 48.652 -10.163 -60.775 1.00 43.78 101 LYS A N 1
ATOM 774 C CA . LYS A 1 101 ? 49.371 -10.609 -61.979 1.00 43.78 101 LYS A CA 1
ATOM 775 C C . LYS A 1 101 ? 50.417 -9.582 -62.390 1.00 43.78 101 LYS A C 1
ATOM 777 O O . LYS A 1 101 ? 50.051 -8.394 -62.515 1.00 43.78 101 LYS A O 1
#

Foldseek 3Di:
DQVLVVLCVVVVHDLVVLCVQLVHDSVLSVCVNVVPPPRDVSSVLSSCVVVVNNVCVVVVPPPVPPVVNVVVVVVVVVVVVVPDPDVVVVVVVVPDDPPDD

Sequence (101 aa):
GENIAIARARRRESQRAWAERIGVSIPTLIRLEKGDPTVSMGAYAGALWLMSRIQGLADIAAPETDLGALEADVRRAVRRRSRRPSPSVEARRDQAPNSDK

Radius of gyration: 28.5 Å; chains: 1; bounding box: 66×23×78 Å